Protein AF-A0A2E9XZH3-F1 (afdb_monomer)

Foldseek 3Di:
DPLLVVCVPPVVPAAAEAQQEQPDCQLPNDLVSLLVSLLVNCVRNVPPHRYHYDHPDDRDPSGDVSSVVSNVVSNVVVVVVPD

Secondary structure (DSSP, 8-state):
--HHHHHHHHTTT--EEEEE-TTTHHHHS-HHHHHHHHHHHHHHH-TTS-EEEEESSPPPTTS-HHHHHHHHHHHHHHGGG--

Radius of gyration: 12.49 Å; Cα contacts (8 Å, |Δi|>4): 97; chains: 1; bounding box: 24×26×34 Å

pLDDT: mean 94.23, std 10.02, range [43.81, 98.81]

Sequence (83 aa):
MQPEVLKAEFGDRLTFWGGIDTQRILPFGTVEEVRAEVRRIIDILGPGGGFVLNSVHNIQGDVPPENIVAMFDEARSYRRNLM

Structure (mmCIF, N/CA/C/O backbone):
data_AF-A0A2E9XZH3-F1
#
_entry.id   AF-A0A2E9XZH3-F1
#
loop_
_atom_site.group_PDB
_atom_site.id
_atom_site.type_symbol
_atom_site.label_atom_id
_atom_site.label_alt_id
_atom_site.label_comp_id
_atom_site.label_asym_id
_atom_site.label_entity_id
_atom_site.label_seq_id
_atom_site.pdbx_PDB_ins_code
_atom_site.Cartn_x
_atom_site.Cartn_y
_atom_site.Cartn_z
_atom_site.occupancy
_atom_site.B_iso_or_equiv
_atom_site.auth_seq_id
_atom_site.auth_comp_id
_atom_site.auth_asym_id
_atom_site.auth_atom_id
_atom_site.pdbx_PDB_model_num
ATOM 1 N N . MET A 1 1 ? 4.651 10.390 6.618 1.00 77.62 1 MET A N 1
ATOM 2 C CA . MET A 1 1 ? 3.545 10.123 7.571 1.00 77.62 1 MET A CA 1
ATOM 3 C C . MET A 1 1 ? 4.052 9.147 8.628 1.00 77.62 1 MET A C 1
ATOM 5 O O . MET A 1 1 ? 4.919 8.355 8.288 1.00 77.62 1 MET A O 1
ATOM 9 N N . GLN A 1 2 ? 3.532 9.196 9.860 1.00 93.75 2 GLN A N 1
ATOM 10 C CA . GLN A 1 2 ? 3.730 8.164 10.893 1.00 93.75 2 GLN A CA 1
ATOM 11 C C . GLN A 1 2 ? 2.428 7.345 11.042 1.00 93.75 2 GLN A C 1
ATOM 13 O O . GLN A 1 2 ? 1.590 7.689 11.879 1.00 93.75 2 GLN A O 1
ATOM 18 N N . PRO A 1 3 ? 2.169 6.355 10.164 1.00 95.62 3 PRO A N 1
ATOM 19 C CA . PRO A 1 3 ? 0.891 5.633 10.129 1.00 95.62 3 PRO A CA 1
ATOM 20 C C . PRO A 1 3 ? 0.584 4.871 11.427 1.00 95.62 3 PRO A C 1
ATOM 22 O O . PRO A 1 3 ? -0.583 4.702 11.767 1.00 95.62 3 PRO A O 1
ATOM 25 N N . GLU A 1 4 ? 1.607 4.472 12.180 1.00 97.69 4 GLU A N 1
ATOM 26 C CA . GLU A 1 4 ? 1.485 3.777 13.463 1.00 97.69 4 GLU A CA 1
ATOM 27 C C . GLU A 1 4 ? 0.846 4.687 14.519 1.00 97.69 4 GLU A C 1
ATOM 29 O O . GLU A 1 4 ? -0.095 4.287 15.201 1.00 97.69 4 GLU A O 1
ATOM 34 N N . VAL A 1 5 ? 1.311 5.940 14.597 1.00 98.06 5 VAL A N 1
ATOM 35 C CA . VAL A 1 5 ? 0.763 6.958 15.507 1.00 98.06 5 VAL A CA 1
ATOM 36 C C . VAL A 1 5 ? -0.679 7.279 15.123 1.00 98.06 5 VAL A C 1
ATOM 38 O O . VAL A 1 5 ? -1.562 7.283 15.976 1.00 98.06 5 VAL A O 1
ATOM 41 N N . LEU A 1 6 ? -0.947 7.464 13.826 1.00 96.94 6 LEU A N 1
ATOM 42 C CA . LEU A 1 6 ? -2.301 7.741 13.345 1.00 96.94 6 LEU A CA 1
ATOM 43 C C . LEU A 1 6 ? -3.272 6.601 13.666 1.00 96.94 6 LEU A C 1
ATOM 45 O O . LEU A 1 6 ? -4.373 6.861 14.153 1.00 96.94 6 LEU A O 1
ATOM 49 N N . LYS A 1 7 ? -2.877 5.345 13.422 1.00 9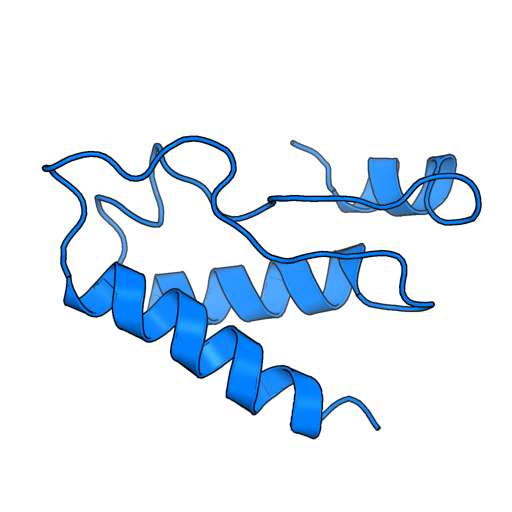7.19 7 LYS A N 1
ATOM 50 C CA . LYS A 1 7 ? -3.712 4.185 13.747 1.00 97.19 7 LYS A CA 1
ATOM 51 C C . LYS A 1 7 ? -3.977 4.092 15.245 1.00 97.19 7 LYS A C 1
ATOM 53 O O . LYS A 1 7 ? -5.121 3.852 15.618 1.00 97.19 7 LYS A O 1
ATOM 58 N N . ALA A 1 8 ? -2.960 4.306 16.078 1.00 97.50 8 ALA A N 1
ATOM 59 C CA . ALA A 1 8 ? -3.099 4.245 17.529 1.00 97.50 8 ALA A CA 1
ATOM 60 C C . ALA A 1 8 ? -4.034 5.337 18.075 1.00 97.50 8 ALA A C 1
ATOM 62 O O . ALA A 1 8 ? -4.858 5.061 18.941 1.00 97.50 8 ALA A O 1
ATOM 63 N N . GLU A 1 9 ? -3.937 6.566 17.562 1.00 98.00 9 GLU A N 1
ATOM 64 C CA . GLU A 1 9 ? -4.726 7.695 18.068 1.00 98.00 9 GLU A CA 1
ATOM 65 C C . GLU A 1 9 ? -6.157 7.742 17.512 1.00 98.00 9 GLU A C 1
ATOM 67 O O . GLU A 1 9 ? -7.079 8.191 18.199 1.00 98.00 9 GLU A O 1
ATOM 72 N N . PHE A 1 10 ? -6.366 7.295 16.268 1.00 97.75 10 PHE A N 1
ATOM 73 C CA . PHE A 1 10 ? -7.626 7.530 15.552 1.00 97.75 10 PHE A CA 1
ATOM 74 C C . PHE A 1 10 ? -8.257 6.287 14.915 1.00 97.75 10 PHE A C 1
ATOM 76 O O . PHE A 1 10 ? -9.355 6.395 14.366 1.00 97.75 10 PHE A O 1
ATOM 83 N N . GLY A 1 11 ? -7.619 5.116 14.989 1.00 97.06 11 GLY A N 1
ATOM 84 C CA . GLY A 1 11 ? -8.062 3.894 14.308 1.00 97.06 11 GLY A CA 1
ATOM 85 C C . GLY A 1 11 ? -9.443 3.383 14.706 1.00 97.06 11 GLY A C 1
ATOM 86 O O . GLY A 1 11 ? -10.117 2.788 13.870 1.00 97.06 11 GLY A O 1
ATOM 87 N N . ASP A 1 12 ? -9.892 3.681 15.925 1.00 96.62 12 ASP A N 1
ATOM 88 C CA . ASP A 1 12 ? -11.221 3.290 16.419 1.00 96.62 12 ASP A CA 1
ATOM 89 C C . ASP A 1 12 ? -12.334 4.259 15.986 1.00 96.62 12 ASP A C 1
ATOM 91 O O . ASP A 1 12 ? -13.517 4.024 16.236 1.00 96.62 12 ASP A O 1
ATOM 95 N N . ARG A 1 13 ? -11.969 5.390 15.369 1.00 97.75 13 ARG A N 1
ATOM 96 C CA . ARG A 1 13 ? -12.891 6.494 15.051 1.00 97.7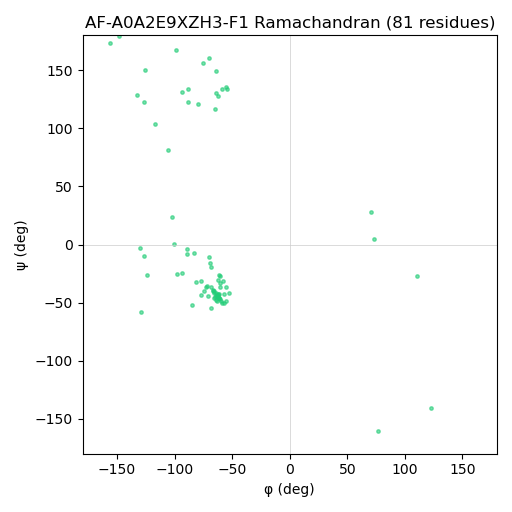5 13 ARG A CA 1
ATOM 97 C C . ARG A 1 13 ? -12.912 6.859 13.575 1.00 97.75 13 ARG A C 1
ATOM 99 O O . ARG A 1 13 ? -13.909 7.410 13.115 1.00 97.75 13 ARG A O 1
ATOM 106 N N . LEU A 1 14 ? -11.826 6.604 12.850 1.00 97.50 14 LEU A N 1
ATOM 107 C CA . LEU A 1 14 ? -11.649 7.003 11.459 1.00 97.50 14 LEU A CA 1
ATOM 108 C C . LEU A 1 14 ? -11.297 5.809 10.576 1.00 97.50 14 LEU A C 1
ATOM 110 O O . LEU A 1 14 ? -10.631 4.867 10.993 1.00 97.50 14 LEU A O 1
ATOM 114 N N . THR A 1 15 ? -11.712 5.901 9.314 1.00 97.56 15 THR A N 1
ATOM 115 C CA . THR A 1 15 ? -11.190 5.046 8.247 1.00 97.56 15 THR 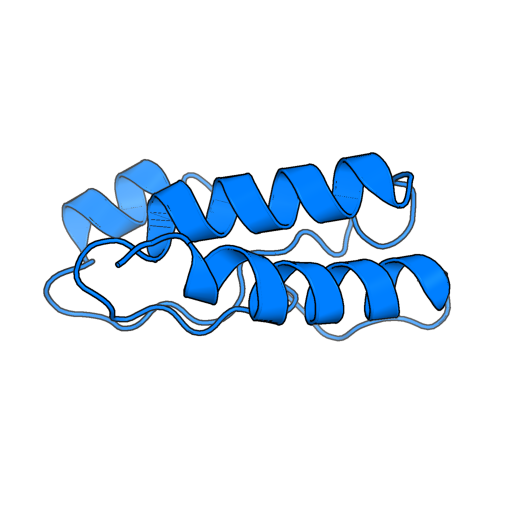A CA 1
ATOM 116 C C . THR A 1 15 ? -10.029 5.757 7.563 1.00 97.56 15 THR A C 1
ATOM 118 O O . THR A 1 15 ? -10.159 6.915 7.167 1.00 97.56 15 THR A O 1
ATOM 121 N N . PHE A 1 16 ? -8.910 5.063 7.386 1.00 97.19 16 PHE A N 1
ATOM 122 C CA . PHE A 1 16 ? -7.771 5.547 6.616 1.00 97.19 16 PHE A CA 1
ATOM 123 C C . PHE A 1 16 ? -7.925 5.164 5.147 1.00 97.19 16 PHE A C 1
ATOM 125 O O . PHE A 1 16 ? -8.221 4.014 4.831 1.00 97.19 16 PHE A O 1
ATOM 132 N N . TRP A 1 17 ? -7.690 6.113 4.246 1.00 97.06 17 TRP A N 1
ATOM 133 C CA . TRP A 1 17 ? -7.676 5.883 2.804 1.00 97.06 17 TRP A CA 1
ATOM 134 C C . TRP A 1 17 ? -6.359 6.404 2.231 1.00 97.06 17 TRP A C 1
ATOM 136 O O . TRP A 1 17 ? -6.030 7.574 2.417 1.00 97.06 17 TRP A O 1
ATOM 146 N N . GLY A 1 18 ? -5.594 5.540 1.561 1.00 96.31 18 GLY A N 1
ATOM 147 C CA . GLY A 1 18 ? -4.311 5.891 0.950 1.00 96.31 18 GLY A CA 1
ATOM 148 C C . GLY A 1 18 ? -3.183 5.014 1.472 1.00 96.31 18 GLY A C 1
ATOM 149 O O . GLY A 1 18 ? -3.364 3.816 1.681 1.00 96.31 18 GLY A O 1
ATOM 150 N N . GLY A 1 19 ? -2.024 5.630 1.692 1.00 95.06 19 GLY A N 1
ATOM 151 C CA . GLY A 1 19 ? -0.892 5.032 2.400 1.00 95.06 19 GLY A CA 1
ATOM 152 C C . GLY A 1 19 ? 0.321 4.716 1.529 1.00 95.06 19 GLY A C 1
ATOM 153 O O . GLY A 1 19 ? 1.430 4.775 2.046 1.00 95.06 19 GLY A O 1
ATOM 154 N N . ILE A 1 20 ? 0.152 4.463 0.226 1.00 97.56 20 ILE A N 1
ATOM 155 C CA . ILE A 1 20 ? 1.283 4.104 -0.647 1.00 97.56 20 ILE A CA 1
ATOM 156 C C . ILE A 1 20 ? 1.947 5.350 -1.248 1.00 97.56 20 ILE A C 1
ATOM 158 O O . ILE A 1 20 ? 1.291 6.155 -1.913 1.00 97.56 20 ILE A O 1
ATOM 162 N N . ASP A 1 21 ? 3.250 5.504 -0.997 1.00 96.06 21 ASP A N 1
ATOM 163 C CA . ASP A 1 21 ? 4.066 6.672 -1.350 1.00 96.06 21 ASP A CA 1
ATOM 164 C C . ASP A 1 21 ? 4.192 6.876 -2.874 1.00 96.06 21 ASP A C 1
ATOM 166 O O . ASP A 1 21 ? 4.776 6.063 -3.594 1.00 96.06 21 ASP A O 1
ATOM 170 N N . THR A 1 22 ? 3.674 8.008 -3.359 1.00 94.81 22 THR A N 1
ATOM 171 C CA . THR A 1 22 ? 3.725 8.434 -4.767 1.00 94.81 22 THR A CA 1
ATOM 172 C C . THR A 1 22 ? 4.957 9.261 -5.129 1.00 94.81 22 THR A C 1
ATOM 174 O O . THR A 1 22 ? 5.132 9.590 -6.294 1.00 94.81 22 THR A O 1
ATOM 177 N N . GLN A 1 23 ? 5.776 9.666 -4.160 1.00 94.69 23 GLN A N 1
ATOM 178 C CA . GLN A 1 23 ? 6.964 10.498 -4.366 1.00 94.69 23 GLN A CA 1
ATOM 179 C C . GLN A 1 23 ? 8.254 9.679 -4.433 1.00 94.69 23 GLN A C 1
ATOM 181 O O . GLN A 1 23 ? 9.233 10.148 -5.011 1.00 94.69 23 GLN A O 1
ATOM 186 N N . ARG A 1 24 ? 8.286 8.486 -3.824 1.00 96.25 24 ARG A N 1
ATOM 187 C CA . ARG A 1 24 ? 9.475 7.617 -3.837 1.00 96.25 24 ARG A CA 1
ATOM 188 C C . ARG A 1 24 ? 9.178 6.193 -4.276 1.00 96.25 24 ARG A C 1
ATOM 190 O O . ARG A 1 24 ? 9.765 5.737 -5.250 1.00 96.25 24 ARG A O 1
ATOM 197 N N . ILE A 1 25 ? 8.280 5.503 -3.575 1.00 98.00 25 ILE A N 1
ATOM 198 C CA . ILE A 1 25 ? 8.079 4.060 -3.762 1.00 98.00 25 ILE A CA 1
ATOM 199 C C . ILE A 1 25 ? 7.462 3.744 -5.123 1.00 98.00 25 ILE A C 1
ATOM 201 O O . ILE A 1 25 ? 8.042 2.979 -5.884 1.00 98.00 25 ILE A O 1
ATOM 205 N N . LEU A 1 26 ? 6.323 4.347 -5.466 1.00 98.00 26 LEU A N 1
ATOM 206 C CA . LEU A 1 26 ? 5.673 4.071 -6.749 1.00 98.00 26 LEU A CA 1
ATOM 207 C C . LEU A 1 26 ? 6.509 4.488 -7.975 1.00 98.00 26 LEU A C 1
ATOM 209 O O . LEU A 1 26 ? 6.630 3.660 -8.876 1.00 98.00 26 LEU A O 1
ATOM 213 N N . PRO A 1 27 ? 7.088 5.705 -8.052 1.00 97.94 27 PRO A N 1
ATOM 214 C CA . PRO A 1 27 ? 7.827 6.120 -9.248 1.00 97.94 27 PRO A CA 1
ATOM 215 C C . PRO A 1 27 ? 9.234 5.518 -9.367 1.00 97.94 27 PRO A C 1
ATOM 217 O O . PRO A 1 27 ? 9.701 5.310 -10.482 1.00 97.94 27 PR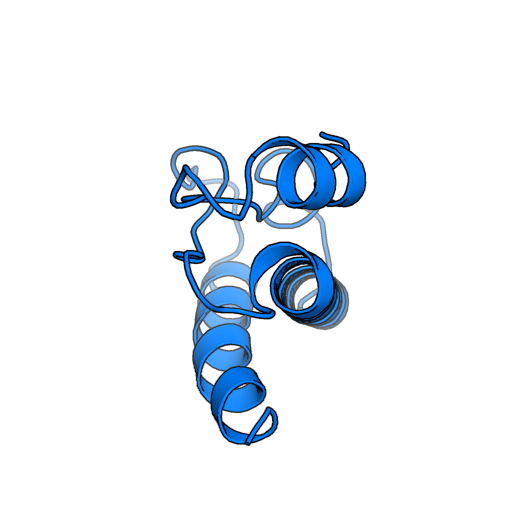O A O 1
ATOM 220 N N . PHE A 1 28 ? 9.923 5.241 -8.252 1.00 98.06 28 PHE A N 1
ATOM 221 C CA . PHE A 1 28 ? 11.357 4.901 -8.277 1.00 98.06 28 PHE A CA 1
ATOM 222 C C . PHE A 1 28 ? 11.718 3.586 -7.581 1.00 98.06 28 PHE A C 1
ATOM 224 O O . PHE A 1 28 ? 12.864 3.152 -7.684 1.00 98.06 28 PHE A O 1
ATOM 231 N N . GLY A 1 29 ? 10.783 2.966 -6.860 1.00 98.19 29 GLY A N 1
ATOM 232 C CA . GLY A 1 29 ? 10.997 1.666 -6.237 1.00 98.19 29 GLY A CA 1
ATOM 233 C C . GLY A 1 29 ? 10.958 0.527 -7.253 1.00 98.19 29 GLY A C 1
ATOM 234 O O . GLY A 1 29 ? 10.338 0.614 -8.312 1.00 98.19 29 GLY A O 1
ATOM 235 N N . THR A 1 30 ? 11.604 -0.571 -6.898 1.00 98.75 30 THR A N 1
ATOM 236 C CA . THR A 1 30 ? 11.432 -1.874 -7.542 1.00 98.75 30 THR A CA 1
ATOM 237 C C . THR A 1 30 ? 10.055 -2.461 -7.226 1.00 98.75 30 THR A C 1
ATOM 239 O O . THR A 1 30 ? 9.417 -2.107 -6.229 1.00 98.75 30 THR A O 1
ATOM 242 N N . VAL A 1 31 ? 9.609 -3.422 -8.037 1.00 98.75 31 VAL A N 1
ATOM 243 C CA . VAL A 1 31 ? 8.368 -4.175 -7.793 1.00 98.75 31 VAL A CA 1
ATOM 244 C C . VAL A 1 31 ? 8.359 -4.780 -6.384 1.00 98.75 31 VAL A C 1
ATOM 246 O O . VAL A 1 31 ? 7.347 -4.729 -5.685 1.00 98.75 31 VAL A O 1
ATOM 249 N N . GLU A 1 32 ? 9.484 -5.324 -5.932 1.00 98.69 32 GLU A N 1
ATOM 250 C CA . GLU A 1 32 ? 9.640 -5.934 -4.614 1.00 98.69 32 GLU A CA 1
ATOM 251 C C . GLU A 1 32 ? 9.509 -4.909 -3.482 1.00 98.69 32 GLU A C 1
ATOM 253 O O . GLU A 1 32 ? 8.857 -5.199 -2.475 1.00 98.69 32 GLU A O 1
ATOM 258 N N . GLU A 1 33 ? 10.069 -3.710 -3.652 1.00 98.81 33 GLU A N 1
ATOM 259 C CA . GLU A 1 33 ? 9.930 -2.606 -2.696 1.00 98.81 33 GLU A CA 1
ATOM 260 C C . GLU A 1 33 ? 8.486 -2.104 -2.621 1.00 98.81 33 GLU A C 1
ATOM 262 O O . GLU A 1 33 ? 7.978 -1.883 -1.522 1.00 98.81 33 GLU A O 1
ATOM 267 N N . VAL A 1 34 ? 7.783 -2.005 -3.755 1.00 98.75 34 VAL A N 1
ATOM 268 C CA . VAL A 1 34 ? 6.351 -1.658 -3.775 1.00 98.75 34 VAL A CA 1
ATOM 269 C C . VAL A 1 34 ? 5.536 -2.695 -3.007 1.00 98.75 34 VAL A C 1
ATOM 271 O O . VAL A 1 34 ? 4.714 -2.339 -2.161 1.00 98.75 34 VAL A O 1
ATOM 274 N N . ARG A 1 35 ? 5.782 -3.988 -3.246 1.00 98.62 35 ARG A N 1
ATOM 275 C CA . ARG A 1 35 ? 5.107 -5.073 -2.518 1.00 98.62 35 ARG A CA 1
ATOM 276 C C . ARG A 1 35 ? 5.403 -5.016 -1.021 1.00 98.62 35 ARG A C 1
ATOM 278 O O . ARG A 1 35 ? 4.502 -5.197 -0.206 1.00 98.62 35 ARG A O 1
ATOM 285 N N . ALA A 1 36 ? 6.656 -4.764 -0.650 1.00 98.44 36 ALA A N 1
ATOM 286 C CA . ALA A 1 36 ? 7.054 -4.630 0.745 1.00 98.44 36 ALA A CA 1
ATOM 287 C C . ALA A 1 36 ? 6.353 -3.445 1.424 1.00 98.44 36 ALA A C 1
ATOM 289 O O . ALA A 1 36 ? 5.842 -3.608 2.530 1.00 98.44 36 ALA A O 1
ATOM 290 N N . GLU A 1 37 ? 6.258 -2.298 0.750 1.00 98.19 37 GLU A N 1
ATOM 291 C CA . GLU A 1 37 ? 5.560 -1.125 1.279 1.00 98.19 37 GLU A CA 1
ATOM 292 C C . GLU A 1 37 ? 4.058 -1.376 1.435 1.00 98.19 37 GLU A C 1
ATOM 294 O O . GLU A 1 37 ? 3.479 -1.030 2.463 1.00 98.19 37 GLU A O 1
ATOM 299 N N . VAL A 1 38 ? 3.429 -2.045 0.464 1.00 98.19 38 VAL A N 1
ATOM 300 C CA . VAL A 1 38 ? 2.022 -2.455 0.569 1.00 98.19 38 VAL A CA 1
ATOM 301 C C . VAL A 1 38 ? 1.789 -3.326 1.796 1.00 98.19 38 VAL A C 1
ATOM 303 O O . VAL A 1 38 ? 0.888 -3.030 2.580 1.00 98.19 38 VAL A O 1
ATOM 306 N N . ARG A 1 39 ? 2.607 -4.367 1.996 1.00 97.75 39 ARG A N 1
ATOM 307 C CA . ARG A 1 39 ? 2.500 -5.240 3.174 1.00 97.75 39 ARG A CA 1
ATOM 308 C C . ARG A 1 39 ? 2.684 -4.455 4.466 1.00 97.75 39 ARG A C 1
ATOM 310 O O . ARG A 1 39 ? 1.822 -4.528 5.332 1.00 97.75 39 ARG A O 1
ATOM 317 N N . ARG A 1 40 ? 3.728 -3.623 4.540 1.00 97.31 40 ARG A N 1
ATOM 318 C CA . ARG A 1 40 ? 4.020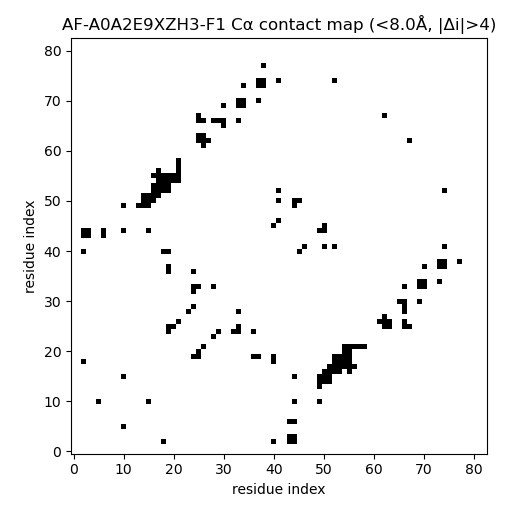 -2.777 5.705 1.00 97.31 40 ARG A CA 1
ATOM 319 C C . ARG A 1 40 ? 2.833 -1.883 6.065 1.00 97.31 40 ARG A C 1
ATOM 321 O O . ARG A 1 40 ? 2.423 -1.836 7.219 1.00 97.31 40 ARG A O 1
ATOM 328 N N . ILE A 1 41 ? 2.256 -1.190 5.086 1.00 97.50 41 ILE A N 1
ATOM 329 C CA . ILE A 1 41 ? 1.109 -0.304 5.307 1.00 97.50 41 ILE A CA 1
ATOM 330 C C . ILE A 1 41 ? -0.143 -1.093 5.712 1.00 97.50 41 ILE A C 1
ATOM 332 O O . ILE A 1 41 ? -0.873 -0.645 6.597 1.00 97.50 41 ILE A O 1
ATOM 336 N N . ILE A 1 42 ? -0.386 -2.267 5.118 1.00 96.75 42 ILE A N 1
ATOM 337 C CA . ILE A 1 42 ? -1.484 -3.152 5.532 1.00 96.75 42 ILE A CA 1
ATOM 338 C C . ILE A 1 42 ? -1.283 -3.636 6.972 1.00 96.75 42 ILE A C 1
ATOM 340 O O . ILE A 1 42 ? -2.237 -3.584 7.741 1.00 96.75 42 ILE A O 1
ATOM 344 N N . ASP A 1 43 ? -0.076 -4.051 7.357 1.00 96.50 43 ASP A N 1
ATOM 345 C CA . ASP A 1 43 ? 0.228 -4.526 8.713 1.00 96.50 43 ASP A CA 1
ATOM 346 C C . ASP A 1 43 ? 0.022 -3.428 9.768 1.00 96.50 43 ASP A C 1
ATOM 348 O O . ASP A 1 43 ? -0.352 -3.718 10.903 1.00 96.50 43 ASP A O 1
ATOM 352 N N . ILE A 1 44 ? 0.219 -2.159 9.395 1.00 96.75 44 ILE A N 1
ATOM 353 C CA . ILE A 1 44 ? 0.051 -1.014 10.298 1.00 96.75 44 ILE A CA 1
ATOM 354 C C . ILE A 1 44 ? -1.406 -0.545 10.360 1.00 96.75 44 ILE A C 1
ATOM 356 O O . ILE A 1 44 ? -1.954 -0.369 11.446 1.00 96.75 44 ILE A O 1
ATOM 360 N N . LEU A 1 45 ? -2.042 -0.297 9.212 1.00 96.31 45 LEU A N 1
ATOM 361 C CA . LEU A 1 45 ? -3.360 0.349 9.159 1.00 96.31 45 LEU A CA 1
ATOM 362 C C . LEU A 1 45 ? -4.523 -0.653 9.114 1.00 96.31 45 LEU A C 1
ATOM 364 O O . LEU A 1 45 ? -5.638 -0.317 9.522 1.00 96.31 45 LEU A O 1
ATOM 368 N N . GLY A 1 46 ? -4.270 -1.869 8.632 1.00 94.69 46 GLY A N 1
ATOM 369 C CA . GLY A 1 46 ? -5.256 -2.925 8.412 1.00 94.69 46 GLY A CA 1
ATOM 370 C C . GLY A 1 46 ? -5.828 -3.610 9.661 1.00 94.69 46 GLY A C 1
ATOM 371 O O . GLY A 1 46 ? -7.019 -3.938 9.623 1.00 94.69 46 GLY A O 1
ATOM 372 N N . PRO A 1 47 ? -5.073 -3.835 10.760 1.00 93.19 47 PRO A N 1
ATOM 373 C CA . PRO A 1 47 ? -5.612 -4.487 11.953 1.00 93.19 47 PRO A CA 1
ATOM 374 C C . PRO A 1 47 ? -6.859 -3.781 12.497 1.00 93.19 47 PRO A C 1
ATOM 376 O O . PRO A 1 47 ? -6.917 -2.553 12.563 1.00 93.19 47 PRO A O 1
ATOM 379 N N . GLY A 1 48 ? -7.886 -4.552 12.859 1.00 92.81 48 GLY A N 1
ATOM 380 C CA . GLY A 1 48 ? -9.176 -4.005 13.306 1.00 92.81 48 GLY A CA 1
ATOM 381 C C . GLY A 1 48 ? -10.039 -3.389 12.193 1.00 92.81 48 GLY A C 1
ATOM 382 O O . GLY A 1 48 ? -11.106 -2.853 12.478 1.00 92.81 48 GLY A O 1
ATOM 383 N N . GLY A 1 49 ? -9.623 -3.475 10.924 1.00 93.19 49 GLY A N 1
ATOM 384 C CA . GLY A 1 49 ? -10.335 -2.875 9.796 1.00 93.19 49 GLY A CA 1
ATOM 385 C C . GLY A 1 49 ? -10.138 -1.357 9.703 1.00 93.19 49 GLY A C 1
ATOM 386 O O . GLY A 1 49 ? -9.178 -0.804 10.238 1.00 93.19 49 GLY A O 1
ATOM 387 N N . GLY A 1 50 ? -11.033 -0.676 8.977 1.00 95.25 50 GLY A N 1
ATOM 388 C CA . GLY A 1 50 ? -10.967 0.783 8.817 1.00 95.25 50 GLY A CA 1
ATOM 389 C C . GLY A 1 50 ? -9.804 1.266 7.944 1.00 95.25 50 GLY A C 1
ATOM 390 O O . GLY A 1 50 ? -9.322 2.380 8.130 1.00 95.25 50 GLY A O 1
ATOM 391 N N . PHE A 1 51 ? -9.343 0.454 6.990 1.00 96.44 51 PHE A N 1
ATOM 392 C CA . PHE A 1 51 ? -8.305 0.844 6.038 1.00 96.44 51 PHE A CA 1
ATOM 393 C C . PHE A 1 51 ? -8.688 0.489 4.598 1.00 96.44 51 PHE A C 1
ATOM 395 O O . PHE A 1 51 ? -9.053 -0.648 4.294 1.00 96.44 51 PHE A O 1
ATOM 402 N N . VAL A 1 52 ? -8.582 1.478 3.713 1.00 96.81 52 VAL A N 1
ATOM 403 C CA . VAL A 1 52 ? -8.750 1.370 2.265 1.00 96.81 52 VAL A CA 1
ATOM 404 C C . VAL A 1 52 ? -7.417 1.722 1.611 1.00 96.81 52 VAL A C 1
ATOM 406 O O . VAL A 1 52 ? -7.037 2.892 1.524 1.00 96.81 52 VAL A O 1
ATOM 409 N N . LEU A 1 53 ? -6.694 0.703 1.148 1.00 96.38 53 LEU A N 1
ATOM 410 C CA . LEU A 1 53 ? -5.414 0.903 0.478 1.00 96.38 53 LEU A CA 1
ATOM 411 C C . LEU A 1 53 ? -5.600 1.679 -0.827 1.00 96.38 53 LEU A C 1
ATOM 413 O O . LEU A 1 53 ? -6.440 1.332 -1.657 1.00 96.38 53 LEU A O 1
ATOM 417 N N . ASN A 1 54 ? -4.791 2.720 -1.000 1.00 97.06 54 ASN A N 1
ATOM 418 C CA . ASN A 1 54 ? -4.661 3.473 -2.243 1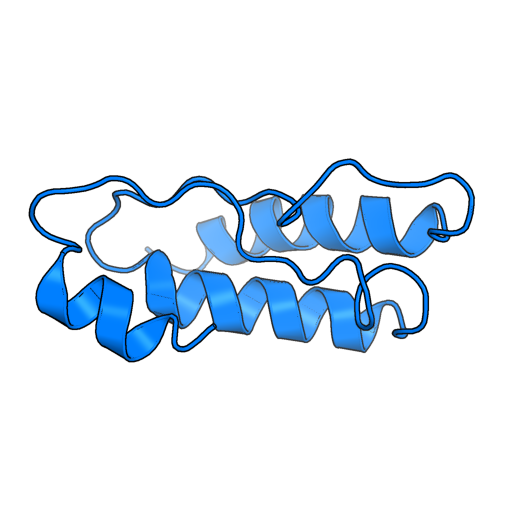.00 97.06 54 ASN A CA 1
ATOM 419 C C . ASN A 1 54 ? -3.290 4.171 -2.278 1.00 97.06 54 ASN A C 1
ATOM 421 O O . ASN A 1 54 ? -2.563 4.193 -1.280 1.00 97.06 54 ASN A O 1
ATOM 425 N N . SER A 1 55 ? -2.944 4.797 -3.397 1.00 96.44 55 SER A N 1
ATOM 426 C CA . SER A 1 55 ? -1.860 5.777 -3.423 1.00 96.44 55 SER A CA 1
ATOM 427 C C . SER A 1 55 ? -2.206 7.002 -2.556 1.00 96.44 55 SER A C 1
ATOM 429 O O . SER A 1 55 ? -3.377 7.354 -2.398 1.00 96.44 55 SER A O 1
ATOM 431 N N . VAL A 1 56 ? -1.200 7.657 -1.957 1.00 94.62 56 VAL A N 1
ATOM 432 C CA . VAL A 1 56 ? -1.405 8.864 -1.115 1.00 94.62 56 VAL A CA 1
ATOM 433 C C . VAL A 1 56 ? -1.871 10.089 -1.911 1.00 94.62 56 VAL A C 1
ATOM 435 O O . VAL A 1 56 ? -2.408 11.032 -1.337 1.00 94.62 56 VAL A O 1
ATOM 438 N N . HIS A 1 57 ? -1.667 10.076 -3.226 1.00 95.12 57 HIS A N 1
ATOM 439 C CA . HIS A 1 57 ? -2.137 11.078 -4.177 1.00 95.12 57 HIS A CA 1
ATOM 440 C C . HIS A 1 57 ? -2.413 10.401 -5.532 1.00 95.12 57 HIS A C 1
ATOM 442 O O . HIS A 1 57 ? -2.214 9.195 -5.680 1.00 95.12 57 HIS A O 1
ATOM 448 N N . ASN A 1 58 ? -2.861 11.155 -6.535 1.00 96.19 58 ASN A N 1
ATOM 449 C CA . ASN A 1 58 ? -3.040 10.657 -7.900 1.00 96.19 58 ASN A CA 1
ATOM 450 C C . ASN A 1 58 ? -1.750 10.033 -8.451 1.00 96.19 58 ASN A C 1
ATOM 452 O O . ASN A 1 58 ? -0.689 10.660 -8.389 1.00 96.19 58 ASN A O 1
ATOM 456 N N . ILE A 1 59 ? -1.879 8.856 -9.067 1.00 96.50 59 ILE A N 1
ATOM 457 C CA . ILE A 1 59 ? -0.817 8.223 -9.854 1.00 96.50 59 ILE A CA 1
ATOM 458 C C . ILE A 1 59 ? -0.483 9.136 -11.041 1.00 96.50 59 ILE A C 1
ATOM 460 O O . ILE A 1 59 ? -1.380 9.577 -11.760 1.00 96.50 59 ILE A O 1
ATOM 464 N N . GLN A 1 60 ? 0.797 9.457 -11.200 1.00 95.81 60 GLN A N 1
ATOM 465 C CA . GLN A 1 60 ? 1.313 10.330 -12.254 1.00 95.81 60 GLN A CA 1
ATOM 466 C C . GLN A 1 60 ? 1.895 9.499 -13.411 1.00 95.81 60 GLN A C 1
ATOM 468 O O . GLN A 1 60 ? 2.064 8.286 -13.296 1.00 95.81 60 GLN A O 1
ATOM 473 N N . GLY A 1 61 ? 2.170 10.145 -14.549 1.00 96.50 61 GLY A N 1
ATOM 474 C CA . GLY A 1 61 ? 2.628 9.464 -15.771 1.00 96.50 61 GLY A CA 1
ATOM 475 C C . GLY A 1 61 ? 4.050 8.892 -15.713 1.00 96.50 61 GLY A C 1
ATOM 476 O O . GLY A 1 61 ? 4.438 8.155 -16.612 1.00 96.50 61 GLY A O 1
ATOM 477 N N . ASP A 1 62 ? 4.819 9.230 -14.681 1.00 94.12 62 ASP A N 1
ATOM 478 C CA . ASP A 1 62 ? 6.170 8.737 -14.405 1.00 94.12 62 ASP A CA 1
ATOM 479 C C . ASP A 1 62 ? 6.191 7.453 -13.560 1.00 94.12 62 ASP A C 1
ATOM 481 O O . ASP A 1 62 ? 7.259 6.888 -13.345 1.00 94.12 62 ASP A O 1
ATOM 485 N N . VAL A 1 63 ? 5.034 6.963 -13.102 1.00 98.31 63 VAL A N 1
ATOM 486 C CA . VAL A 1 63 ? 4.941 5.703 -12.355 1.00 98.31 63 VAL A CA 1
ATOM 487 C C . VAL A 1 63 ? 4.974 4.512 -13.325 1.00 98.31 63 VAL A C 1
ATOM 489 O O . VAL A 1 63 ? 4.070 4.395 -14.159 1.00 98.31 63 VAL A O 1
ATOM 492 N N . PRO A 1 64 ? 5.951 3.590 -13.207 1.00 98.50 64 PRO A N 1
ATOM 493 C CA . PRO A 1 64 ? 5.999 2.393 -14.041 1.00 98.50 64 PRO A CA 1
ATOM 494 C C . PRO A 1 64 ? 4.729 1.534 -13.884 1.00 98.50 64 PRO A C 1
ATOM 496 O O . PRO A 1 64 ? 4.299 1.281 -12.751 1.00 98.50 64 PRO A O 1
ATOM 499 N N . PRO A 1 65 ? 4.108 1.049 -14.977 1.00 98.50 65 PRO A N 1
ATOM 500 C CA . PRO A 1 65 ? 2.895 0.232 -14.903 1.00 98.50 65 PRO A CA 1
ATOM 501 C C . PRO A 1 65 ? 3.033 -1.018 -14.022 1.00 98.50 65 PRO A C 1
ATOM 503 O O . PRO A 1 65 ? 2.099 -1.373 -13.303 1.00 98.50 65 PRO A O 1
ATOM 506 N N . GLU A 1 66 ? 4.197 -1.666 -14.030 1.00 98.75 66 GLU A N 1
ATOM 507 C CA . GLU A 1 66 ? 4.510 -2.830 -13.201 1.00 98.75 66 GLU A CA 1
ATOM 508 C C . GLU A 1 66 ? 4.422 -2.528 -11.702 1.00 98.75 66 GLU A C 1
ATOM 510 O O . GLU A 1 66 ? 3.958 -3.378 -10.942 1.00 98.75 66 GLU A O 1
ATOM 515 N N . ASN A 1 67 ? 4.760 -1.307 -11.281 1.00 98.81 67 ASN A N 1
ATOM 516 C CA . ASN A 1 67 ? 4.639 -0.877 -9.891 1.00 98.81 67 ASN 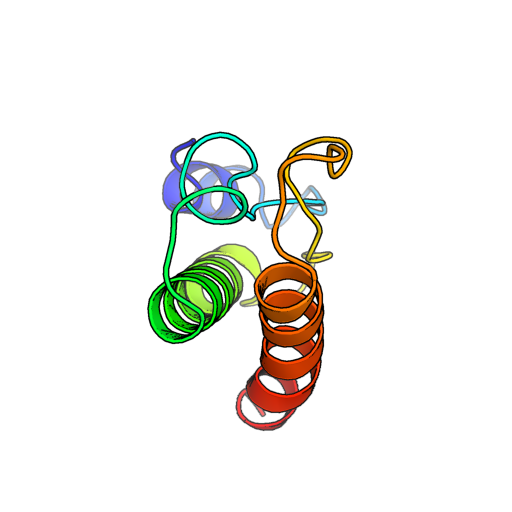A CA 1
ATOM 517 C C . ASN A 1 67 ? 3.170 -0.669 -9.504 1.00 98.81 67 ASN A C 1
ATOM 519 O O . ASN A 1 67 ? 2.758 -1.036 -8.404 1.00 98.81 67 ASN A O 1
ATOM 523 N N . ILE A 1 68 ? 2.344 -0.158 -10.422 1.00 98.38 68 ILE A N 1
ATOM 524 C CA . ILE A 1 68 ? 0.892 -0.033 -10.216 1.00 98.38 68 ILE A CA 1
ATOM 525 C C . ILE A 1 68 ? 0.268 -1.424 -10.051 1.00 98.38 68 ILE A C 1
ATOM 527 O O . ILE A 1 68 ? -0.472 -1.667 -9.096 1.00 98.38 68 ILE A O 1
ATOM 531 N N . VAL A 1 69 ? 0.593 -2.353 -10.956 1.00 98.56 69 VAL A N 1
ATOM 532 C CA . VAL A 1 69 ? 0.107 -3.740 -10.901 1.00 98.56 69 VAL A CA 1
ATOM 533 C C . VAL A 1 69 ? 0.576 -4.422 -9.617 1.00 98.56 69 VAL A C 1
ATOM 535 O O . VAL A 1 69 ? -0.241 -5.013 -8.913 1.00 98.56 69 VAL A O 1
ATOM 538 N N . ALA A 1 70 ? 1.854 -4.279 -9.256 1.00 98.62 70 ALA A N 1
ATOM 539 C CA . ALA A 1 70 ? 2.409 -4.832 -8.026 1.00 98.62 70 ALA A CA 1
ATOM 540 C C . ALA A 1 70 ? 1.670 -4.331 -6.780 1.00 98.62 70 ALA A C 1
ATOM 542 O O . ALA A 1 70 ? 1.357 -5.137 -5.904 1.00 98.62 70 ALA A O 1
ATOM 543 N N . MET A 1 71 ? 1.339 -3.035 -6.726 1.00 98.31 71 MET A N 1
ATOM 544 C CA . MET A 1 71 ? 0.586 -2.450 -5.618 1.00 98.31 71 MET A CA 1
ATOM 545 C C . MET A 1 71 ? -0.784 -3.125 -5.444 1.00 98.31 71 MET A C 1
ATOM 547 O O . MET A 1 7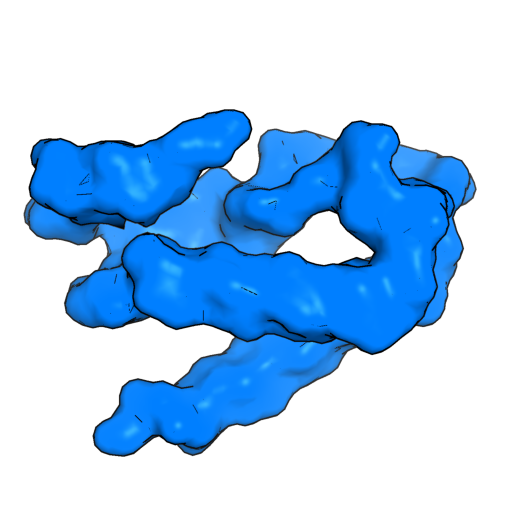1 ? -1.137 -3.547 -4.339 1.00 98.31 71 MET A O 1
ATOM 551 N N . PHE A 1 72 ? -1.557 -3.244 -6.528 1.00 97.25 72 PHE A N 1
ATOM 552 C CA . PHE A 1 72 ? -2.900 -3.828 -6.480 1.00 97.25 72 PHE A CA 1
ATOM 553 C C . PHE A 1 72 ? -2.885 -5.340 -6.237 1.00 97.25 72 PHE A C 1
ATOM 555 O O . PHE A 1 72 ? -3.666 -5.834 -5.417 1.00 97.25 72 PHE A O 1
ATOM 562 N N . ASP A 1 73 ? -2.005 -6.074 -6.920 1.00 97.75 73 ASP A N 1
ATOM 563 C CA . ASP A 1 73 ? -1.903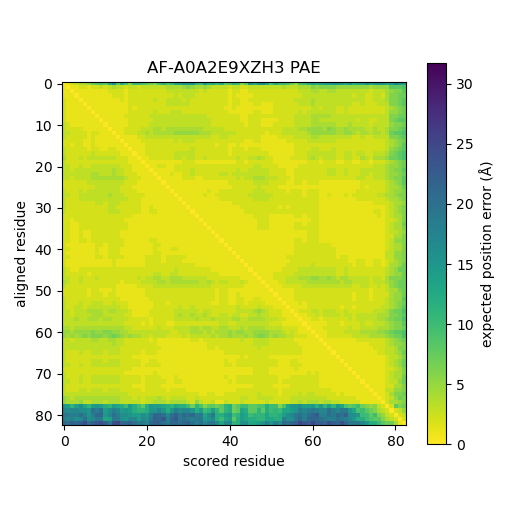 -7.527 -6.781 1.00 97.75 73 ASP A CA 1
ATOM 564 C C . ASP A 1 73 ? -1.503 -7.918 -5.362 1.00 97.75 73 ASP A C 1
ATOM 566 O O . ASP A 1 73 ? -2.133 -8.798 -4.773 1.00 97.75 73 ASP A O 1
ATOM 570 N N . GLU A 1 74 ? -0.508 -7.233 -4.789 1.00 97.81 74 GLU A N 1
ATOM 571 C CA . GLU A 1 74 ? -0.061 -7.502 -3.424 1.00 97.81 74 GLU A CA 1
ATOM 572 C C . GLU A 1 74 ? -1.160 -7.205 -2.405 1.00 97.81 74 GLU A C 1
ATOM 574 O O . GLU A 1 74 ? -1.418 -8.018 -1.519 1.00 97.81 74 GLU A O 1
ATOM 579 N N . ALA A 1 75 ? -1.873 -6.084 -2.553 1.00 96.00 75 ALA A N 1
ATOM 580 C CA . ALA A 1 75 ? -2.974 -5.744 -1.657 1.00 96.00 75 ALA A CA 1
ATOM 581 C C . ALA A 1 75 ? -4.085 -6.809 -1.686 1.00 96.00 75 ALA A C 1
ATOM 583 O O . ALA A 1 75 ? -4.676 -7.144 -0.654 1.00 96.00 75 ALA A O 1
ATOM 584 N N . ARG A 1 76 ? -4.352 -7.383 -2.867 1.00 94.19 76 ARG A N 1
ATOM 585 C CA . ARG A 1 76 ? -5.354 -8.437 -3.055 1.00 94.19 76 ARG A CA 1
ATOM 586 C C . ARG A 1 76 ? -4.894 -9.790 -2.508 1.00 94.19 76 ARG A C 1
ATOM 588 O O . ARG A 1 76 ? -5.718 -10.509 -1.936 1.00 94.19 76 ARG A O 1
ATOM 595 N N . SER A 1 77 ? -3.626 -10.162 -2.687 1.00 94.62 77 SER A N 1
ATOM 596 C CA . SER A 1 77 ? -3.092 -11.447 -2.218 1.00 94.62 77 SER A CA 1
ATOM 597 C C . SER A 1 77 ? -2.818 -11.449 -0.719 1.00 94.62 77 SER A C 1
ATOM 599 O O . SER A 1 77 ? -3.191 -12.404 -0.042 1.00 94.62 77 SER A O 1
ATOM 601 N N . TYR A 1 78 ? -2.218 -10.384 -0.188 1.00 93.00 78 TYR A N 1
ATOM 602 C CA . TYR A 1 78 ? -1.769 -10.323 1.201 1.00 93.00 78 TYR A CA 1
ATOM 603 C C . TYR A 1 78 ? -2.940 -10.302 2.190 1.00 93.00 78 TYR A C 1
ATOM 605 O O . TYR A 1 78 ? -2.911 -11.003 3.199 1.00 93.00 78 TYR A O 1
ATOM 613 N N . ARG A 1 79 ? -4.049 -9.627 1.845 1.00 71.00 79 ARG A N 1
ATOM 614 C CA . ARG A 1 79 ? -5.285 -9.637 2.651 1.00 71.00 79 ARG A CA 1
ATOM 615 C C . ARG A 1 79 ? -5.849 -11.046 2.878 1.00 71.00 79 ARG A C 1
ATOM 617 O O . ARG A 1 79 ? -6.457 -11.287 3.915 1.00 71.00 79 ARG A O 1
ATOM 624 N N . ARG A 1 80 ? -5.671 -11.979 1.933 1.00 60.25 80 ARG A N 1
ATOM 625 C CA . ARG A 1 80 ? -6.153 -13.366 2.089 1.00 60.25 80 ARG A CA 1
ATOM 626 C C . ARG A 1 80 ? -5.386 -14.157 3.151 1.00 60.25 80 ARG A C 1
ATOM 628 O O . ARG A 1 80 ? -5.893 -15.185 3.581 1.00 60.25 80 ARG A O 1
ATOM 635 N N . ASN A 1 81 ? -4.214 -13.680 3.567 1.00 55.12 81 ASN A N 1
ATOM 636 C CA . ASN A 1 81 ? -3.347 -14.356 4.529 1.00 55.12 81 ASN A CA 1
ATOM 637 C C . ASN A 1 81 ? -3.457 -13.782 5.955 1.00 55.12 81 ASN A C 1
ATOM 639 O O . ASN A 1 81 ? -2.757 -14.261 6.837 1.00 55.12 81 ASN A O 1
ATOM 643 N N . LEU A 1 82 ? -4.308 -12.772 6.182 1.00 54.72 82 LEU A N 1
ATOM 644 C CA . LEU A 1 82 ? -4.528 -12.123 7.487 1.00 54.72 82 LEU A CA 1
ATOM 645 C C . LEU A 1 82 ? -5.827 -12.593 8.184 1.00 54.72 82 LEU A C 1
ATOM 647 O O . LEU A 1 82 ? -6.398 -11.849 8.981 1.00 54.72 82 LEU A O 1
ATOM 651 N N . MET A 1 83 ? -6.321 -13.792 7.847 1.00 43.81 83 MET A N 1
ATOM 652 C CA . MET A 1 83 ? -7.379 -14.489 8.604 1.00 43.81 83 MET A CA 1
ATOM 653 C C . MET A 1 83 ? -6.774 -15.302 9.743 1.00 43.81 83 MET A C 1
ATOM 655 O O . MET A 1 83 ? -7.457 -15.413 10.783 1.00 43.81 83 MET A O 1
#

Mean predicted aligned error: 2.97 Å

Solvent-accessible surface area (backbone atoms only — not comparable to full-atom values): 4810 Å² total; per-residue (Å²): 137,65,60,59,60,50,34,74,77,37,44,94,79,45,68,49,76,23,78,41,51,67,87,47,40,41,48,71,41,53,52,67,53,28,35,50,49,46,50,53,48,42,69,50,41,36,68,96,45,48,53,45,84,38,55,66,54,83,88,55,95,72,41,48,68,63,32,56,50,30,40,55,52,42,55,62,56,55,59,72,74,74,119

Nearest PDB structures (foldseek):
  4wsh-assembly1_B  TM=8.933E-01  e=8.501E-04  Pseudomonas aeruginosa PAO1
  4exq-assembly1_A  TM=8.908E-01  e=1.397E-03  Burkholderia thailandensis E264
  4wsh-assembly1_A  TM=8.974E-01  e=2.027E-03  Pseudomonas aeruginosa PAO1
  4ay7-assembly2_B  TM=8.737E-01  e=3.989E-02  Methanosarcina mazei
  2eja-assembly1_B  TM=8.326E-01  e=6.160E-02  Aquifex aeolicus